Protein AF-A0A357THV0-F1 (afdb_monomer_lite)

Foldseek 3Di:
DPDQAAFEEEEEFPAAPVVQVVVQVVDPRYDDAEYEYAPPDDPVRQVVSVVSCVVSVHYYDDHLVVCCVPRVGPYYRHGDPPVCSVVRD

Sequence (89 aa):
MAETKTFRAGVFSVVKHCYLPRAVSAHPRFELVVVTDDVDQPDWVHERNQKFADEFGIPYVPDVAKAIAEYDLEIAAVSPEAERHCDLA

Secondary structure (DSSP, 8-state):
------EEEEEE--SS-THHHHHHHTSTTEEEEEEE--TTS-HHHHHHHHHHHHHHT--EES-HHHHHHHHT-SEEEE---GGGTTT--

Radius of gyration: 12.68 Å; chains: 1; bounding box: 32×24×41 Å

Structure (mmCIF, N/CA/C/O backbone):
data_AF-A0A357THV0-F1
#
_entry.id   AF-A0A357THV0-F1
#
loop_
_atom_site.group_PDB
_atom_site.id
_atom_site.type_symbol
_atom_site.label_atom_id
_atom_site.label_alt_id
_atom_site.label_comp_id
_atom_site.label_asym_id
_atom_site.label_entity_id
_atom_site.label_seq_id
_atom_site.pdbx_PDB_ins_code
_atom_site.Cartn_x
_atom_site.Cartn_y
_atom_site.Cartn_z
_atom_site.occupancy
_atom_site.B_iso_or_equiv
_atom_site.auth_seq_id
_atom_site.auth_comp_id
_atom_site.auth_asym_id
_atom_site.auth_atom_id
_atom_site.pdbx_PDB_model_num
ATOM 1 N N . MET A 1 1 ? -20.181 7.633 24.226 1.00 49.69 1 MET A N 1
ATOM 2 C CA . MET A 1 1 ? -19.935 8.125 22.854 1.00 49.69 1 MET A CA 1
ATOM 3 C C . MET A 1 1 ? -19.942 6.912 21.948 1.00 49.69 1 MET A C 1
ATOM 5 O O . MET A 1 1 ? -19.422 5.894 22.384 1.00 49.69 1 MET A O 1
ATOM 9 N N . ALA A 1 2 ? -20.594 6.962 20.785 1.00 58.59 2 ALA A N 1
ATOM 10 C CA . ALA A 1 2 ? -20.563 5.831 19.859 1.00 58.59 2 ALA A CA 1
ATOM 11 C C . ALA A 1 2 ? -19.110 5.586 19.424 1.00 58.59 2 ALA A C 1
ATOM 13 O O . ALA A 1 2 ? -18.408 6.539 19.085 1.00 58.59 2 ALA A O 1
ATOM 14 N N . GLU A 1 3 ? -18.654 4.338 19.493 1.00 68.81 3 GLU A N 1
ATOM 15 C CA . GLU A 1 3 ? -17.351 3.949 18.962 1.00 68.81 3 GLU A CA 1
ATOM 16 C C . GLU A 1 3 ? -17.328 4.267 17.465 1.00 68.81 3 GLU A C 1
ATOM 18 O O . GLU A 1 3 ? -18.228 3.877 16.715 1.00 68.81 3 GLU A O 1
ATOM 23 N N . THR A 1 4 ? -16.339 5.045 17.027 1.00 81.94 4 THR A N 1
ATOM 24 C CA . THR A 1 4 ? -16.235 5.403 15.613 1.00 81.94 4 THR A CA 1
ATOM 25 C C . THR A 1 4 ? -15.508 4.263 14.920 1.00 81.94 4 THR A C 1
ATOM 27 O O . THR A 1 4 ? -14.327 4.062 15.176 1.00 81.94 4 THR A O 1
ATOM 30 N N . LYS A 1 5 ? -16.209 3.503 14.072 1.00 90.06 5 LYS A N 1
ATOM 31 C CA . LYS A 1 5 ? -15.612 2.394 13.315 1.00 90.06 5 LYS A CA 1
ATOM 32 C C . LYS A 1 5 ? -14.389 2.870 12.513 1.00 90.06 5 LYS A C 1
ATOM 34 O O . LYS A 1 5 ? -14.500 3.851 11.764 1.00 90.06 5 LYS A O 1
ATOM 39 N N . THR A 1 6 ? -13.283 2.141 12.659 1.00 94.94 6 THR A N 1
ATOM 40 C CA . THR A 1 6 ? -12.088 2.206 11.804 1.00 94.94 6 THR A CA 1
ATOM 41 C C . THR A 1 6 ? -12.256 1.241 10.637 1.00 94.94 6 THR A C 1
ATOM 43 O O . THR A 1 6 ? -12.737 0.129 10.832 1.00 94.94 6 THR A O 1
ATOM 46 N N . PHE A 1 7 ? -11.884 1.680 9.440 1.00 96.38 7 PHE A N 1
ATOM 47 C CA . PHE A 1 7 ? -11.933 0.911 8.207 1.00 96.38 7 PHE A CA 1
ATOM 48 C C . PHE A 1 7 ? -10.536 0.451 7.809 1.00 96.38 7 PHE A C 1
ATOM 50 O O . PHE A 1 7 ? -9.605 1.261 7.743 1.00 96.38 7 PHE A O 1
ATOM 57 N N . ARG A 1 8 ? -10.411 -0.834 7.492 1.00 97.38 8 ARG A N 1
ATOM 58 C CA . ARG A 1 8 ? -9.161 -1.426 7.004 1.00 97.38 8 ARG A CA 1
ATOM 59 C C . ARG A 1 8 ? -8.994 -1.125 5.518 1.00 97.38 8 ARG A C 1
ATOM 61 O O . ARG A 1 8 ? -9.833 -1.513 4.705 1.00 97.38 8 ARG A O 1
ATOM 68 N N . ALA A 1 9 ? -7.929 -0.417 5.166 1.00 97.75 9 ALA A N 1
ATOM 69 C CA . ALA A 1 9 ? -7.667 0.049 3.814 1.00 97.75 9 ALA A CA 1
ATOM 70 C C . ALA A 1 9 ? -6.431 -0.633 3.212 1.00 97.75 9 ALA A C 1
ATOM 72 O O . ALA A 1 9 ? -5.346 -0.627 3.799 1.00 97.75 9 ALA A O 1
ATOM 73 N N . GLY A 1 10 ? -6.592 -1.194 2.016 1.00 97.88 10 GLY A N 1
ATOM 74 C CA . GLY A 1 10 ? -5.483 -1.676 1.198 1.00 97.88 10 GLY A CA 1
ATOM 75 C C . GLY A 1 10 ? -5.008 -0.597 0.233 1.00 97.88 10 GLY A C 1
ATOM 76 O O . GLY A 1 10 ? -5.810 0.170 -0.303 1.00 97.88 10 GLY A O 1
ATOM 77 N N . VAL A 1 11 ? -3.703 -0.539 -0.007 1.00 98.12 11 VAL A N 1
ATOM 78 C CA . VAL A 1 11 ? -3.093 0.360 -0.993 1.00 98.12 11 VAL A CA 1
ATOM 79 C C . VAL A 1 11 ? -2.754 -0.438 -2.244 1.00 98.12 11 VAL A C 1
ATOM 81 O O . VAL A 1 11 ? -1.883 -1.301 -2.207 1.00 98.12 11 VAL A O 1
ATOM 84 N N . PHE A 1 12 ? -3.442 -0.151 -3.344 1.00 97.19 12 PHE A N 1
ATOM 85 C CA . PHE A 1 12 ? -3.313 -0.864 -4.613 1.00 97.19 12 PHE A CA 1
ATOM 86 C C . PHE A 1 12 ? -2.435 -0.017 -5.525 1.00 97.19 12 PHE A C 1
ATOM 88 O O . PHE A 1 12 ? -2.915 0.876 -6.231 1.00 97.19 12 PHE A O 1
ATOM 95 N N . SER A 1 13 ? -1.135 -0.288 -5.449 1.00 96.75 13 SER A N 1
ATOM 96 C CA . SER A 1 13 ? -0.056 0.481 -6.060 1.00 96.75 13 SER A CA 1
ATOM 97 C C . SER A 1 13 ? 0.070 1.932 -5.575 1.00 96.75 13 SER A C 1
ATOM 99 O O . SER A 1 13 ? -0.894 2.618 -5.231 1.00 96.75 13 SER A O 1
ATO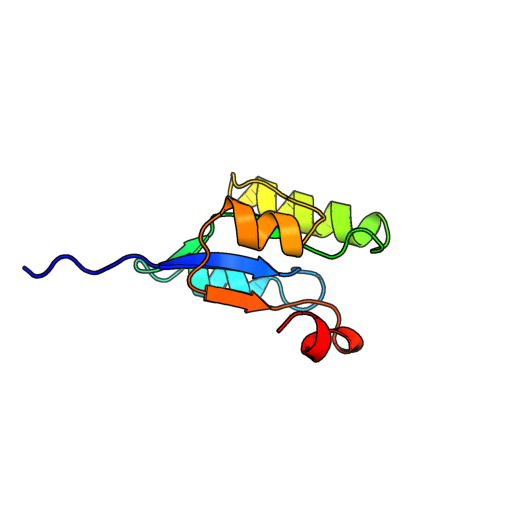M 101 N N . VAL A 1 14 ? 1.299 2.449 -5.597 1.00 96.06 14 VAL A N 1
ATOM 102 C CA . VAL A 1 14 ? 1.595 3.878 -5.384 1.00 96.06 14 VAL A CA 1
ATOM 103 C C . VAL A 1 14 ? 2.355 4.509 -6.551 1.00 96.06 14 VAL A C 1
ATOM 105 O O . VAL A 1 14 ? 2.938 5.597 -6.411 1.00 96.06 14 VAL A O 1
ATOM 108 N N . VAL A 1 15 ? 2.388 3.828 -7.701 1.00 93.62 15 VAL A N 1
ATOM 109 C CA . VAL A 1 15 ? 3.186 4.217 -8.870 1.00 93.62 15 VAL A CA 1
ATOM 110 C C . VAL A 1 15 ? 2.777 5.579 -9.414 1.00 93.62 15 VAL A C 1
ATOM 112 O O . VAL A 1 15 ? 3.637 6.429 -9.659 1.00 93.62 15 VAL A O 1
ATOM 115 N N . LYS A 1 16 ? 1.477 5.845 -9.538 1.00 91.19 16 LYS A N 1
ATOM 116 C CA . LYS A 1 16 ? 1.016 7.139 -10.043 1.00 91.19 16 LYS A CA 1
ATOM 117 C C . LYS A 1 16 ? 0.932 8.168 -8.928 1.00 91.19 16 LYS A C 1
ATOM 119 O O . LYS A 1 16 ? 1.554 9.229 -9.018 1.00 91.19 16 LYS A O 1
ATOM 124 N N . HIS A 1 17 ? 0.193 7.866 -7.860 1.00 90.88 17 HIS A N 1
ATOM 125 C CA . HIS A 1 17 ? -0.145 8.848 -6.827 1.00 90.88 17 HIS A CA 1
ATOM 126 C C . HIS A 1 17 ? -0.019 8.289 -5.412 1.00 90.88 17 HIS A C 1
ATOM 128 O O . HIS A 1 17 ? -0.986 7.880 -4.782 1.00 90.88 17 HIS A O 1
ATOM 134 N N . CYS A 1 18 ? 1.177 8.388 -4.843 1.00 91.31 18 CYS A N 1
ATOM 135 C CA . CYS A 1 18 ? 1.410 8.007 -3.452 1.00 91.31 18 CYS A CA 1
ATOM 136 C C . CYS A 1 18 ? 0.796 8.991 -2.429 1.00 91.31 18 CYS A C 1
ATOM 138 O O . CYS A 1 18 ? 0.814 8.717 -1.232 1.00 91.31 18 CYS A O 1
ATOM 140 N N . TYR A 1 19 ? 0.255 10.138 -2.859 1.00 93.19 19 TYR A N 1
ATOM 141 C CA . TYR A 1 19 ? -0.458 11.065 -1.971 1.00 93.19 19 TYR A CA 1
ATOM 142 C C . TYR A 1 19 ? -1.880 10.591 -1.637 1.00 93.19 19 TYR A C 1
ATOM 144 O O . TYR A 1 19 ? -2.396 10.963 -0.588 1.00 93.19 19 TYR A O 1
ATOM 152 N N . LEU A 1 20 ? -2.508 9.768 -2.489 1.00 94.56 20 LEU A N 1
ATOM 153 C CA . LEU A 1 20 ? -3.852 9.235 -2.250 1.00 94.56 20 LEU A CA 1
ATOM 154 C C . LEU A 1 20 ? -3.892 8.360 -0.982 1.00 94.56 20 LEU A C 1
ATOM 156 O O . LEU A 1 20 ? -4.632 8.708 -0.062 1.00 94.56 20 LEU A O 1
ATOM 160 N N . PRO A 1 21 ? -3.081 7.289 -0.853 1.00 96.06 21 PRO A N 1
ATOM 161 C CA . PRO A 1 21 ? -3.075 6.486 0.369 1.00 96.06 21 PRO A CA 1
ATOM 162 C C . PRO A 1 21 ? -2.611 7.283 1.597 1.00 96.06 21 PRO A C 1
ATOM 164 O O . PRO A 1 21 ? -3.105 7.040 2.693 1.00 96.06 21 PRO A O 1
ATOM 167 N N . ARG A 1 22 ? -1.751 8.301 1.430 1.00 96.56 22 ARG A N 1
ATOM 168 C CA . ARG A 1 22 ? -1.381 9.216 2.529 1.00 96.56 22 ARG A CA 1
ATOM 169 C C . ARG A 1 22 ? -2.553 10.072 3.009 1.00 96.56 22 ARG A C 1
ATOM 171 O O . ARG A 1 22 ? -2.688 10.317 4.204 1.00 96.56 22 ARG A O 1
ATOM 178 N N . ALA A 1 23 ? -3.405 10.532 2.096 1.00 95.56 23 ALA A N 1
ATOM 179 C CA . ALA A 1 23 ? -4.620 11.253 2.460 1.00 95.56 23 ALA A CA 1
ATOM 180 C C . ALA A 1 23 ? -5.608 10.338 3.201 1.00 95.56 23 ALA A C 1
ATOM 182 O O . ALA A 1 23 ? -6.222 10.774 4.173 1.00 95.56 23 ALA A O 1
ATOM 183 N N . VAL A 1 24 ? -5.706 9.065 2.795 1.00 95.69 24 VAL A N 1
ATOM 184 C CA . VAL A 1 24 ? -6.494 8.050 3.513 1.00 95.69 24 VAL A CA 1
ATOM 185 C C . VAL A 1 24 ? -5.957 7.863 4.935 1.00 95.69 24 VAL A C 1
ATOM 187 O O . VAL A 1 24 ? -6.718 8.021 5.887 1.00 95.69 24 VAL A O 1
ATOM 190 N N . SER A 1 25 ? -4.649 7.636 5.106 1.00 95.19 25 SER A N 1
ATOM 191 C CA . SER A 1 25 ? -4.041 7.439 6.432 1.00 95.19 25 SER A CA 1
ATOM 192 C C . SER A 1 25 ? -4.109 8.666 7.345 1.00 95.19 25 SER A C 1
ATOM 194 O O . SER A 1 25 ? -3.983 8.540 8.558 1.00 95.19 25 SER A O 1
ATOM 196 N N . ALA A 1 26 ? -4.271 9.868 6.786 1.00 96.19 26 ALA A N 1
ATOM 197 C CA . ALA A 1 26 ? -4.353 11.098 7.570 1.00 96.19 26 ALA A CA 1
ATOM 198 C C . ALA A 1 26 ? -5.664 11.219 8.367 1.00 96.19 26 ALA A C 1
ATOM 200 O O . ALA A 1 26 ? -5.741 12.021 9.299 1.00 96.19 26 ALA A O 1
ATOM 201 N N . HIS A 1 27 ? -6.700 10.450 8.017 1.00 95.44 27 HIS A N 1
ATOM 202 C CA . HIS A 1 27 ? -7.979 10.488 8.713 1.00 95.44 27 HIS A CA 1
ATOM 203 C C . HIS A 1 27 ? -8.086 9.320 9.715 1.00 95.44 27 HIS A C 1
ATOM 205 O O . HIS A 1 27 ? -7.979 8.163 9.314 1.00 95.44 27 HIS A O 1
ATOM 211 N N . PRO A 1 28 ? -8.426 9.565 10.999 1.00 93.94 28 PRO A N 1
ATOM 212 C CA . PRO A 1 28 ? -8.354 8.573 12.092 1.00 93.94 28 PRO A CA 1
ATOM 213 C C . PRO A 1 28 ? -9.345 7.400 11.993 1.00 93.94 28 PRO A C 1
ATOM 215 O O . PRO A 1 28 ? -9.441 6.588 12.904 1.00 93.94 28 PRO A O 1
ATOM 218 N N . ARG A 1 29 ? -10.122 7.333 10.910 1.00 95.44 29 ARG A N 1
ATOM 219 C CA . ARG A 1 29 ? -11.077 6.251 10.641 1.00 95.44 29 ARG A CA 1
ATOM 220 C C . ARG A 1 29 ? -10.549 5.269 9.609 1.00 95.44 29 ARG A C 1
ATOM 222 O O . ARG A 1 29 ? -11.275 4.341 9.292 1.00 95.44 29 ARG A O 1
ATOM 229 N N . PHE A 1 30 ? -9.356 5.474 9.067 1.00 96.38 30 PHE A N 1
ATOM 230 C CA . PHE A 1 30 ? -8.756 4.541 8.127 1.00 96.38 30 PHE A CA 1
ATOM 231 C C . PHE A 1 30 ? -7.422 4.070 8.669 1.00 96.38 30 PHE A C 1
ATOM 233 O O . PHE A 1 30 ? -6.615 4.857 9.160 1.00 96.38 30 PHE A O 1
ATOM 240 N N . GLU A 1 31 ? -7.207 2.776 8.545 1.00 96.50 31 GLU A N 1
ATOM 241 C CA . GLU A 1 31 ? -5.961 2.116 8.875 1.00 96.50 31 GLU A CA 1
ATOM 242 C C . GLU A 1 31 ? -5.438 1.485 7.590 1.00 96.50 31 GLU A C 1
ATOM 244 O O . GLU A 1 31 ? -6.117 0.647 6.997 1.00 96.50 31 GLU A O 1
ATOM 249 N N . LEU A 1 32 ? -4.258 1.904 7.127 1.00 97.88 32 LEU A N 1
ATOM 250 C CA . LEU A 1 32 ? -3.592 1.198 6.035 1.00 97.88 32 LEU A CA 1
ATOM 251 C C . LEU A 1 32 ? -3.043 -0.112 6.593 1.00 97.88 32 LEU A C 1
ATOM 253 O O . LEU A 1 32 ? -2.324 -0.082 7.587 1.00 97.88 32 LEU A O 1
ATOM 257 N N . VAL A 1 33 ? -3.374 -1.241 5.970 1.00 98.12 33 VAL A N 1
ATOM 258 C CA . VAL A 1 33 ? -3.008 -2.568 6.506 1.00 98.12 33 VAL A CA 1
ATOM 259 C C . VAL A 1 33 ? -2.120 -3.386 5.575 1.00 98.12 33 VAL A C 1
ATOM 261 O O . VAL A 1 33 ? -1.461 -4.316 6.030 1.00 98.12 33 VAL A O 1
ATOM 264 N N . VAL A 1 34 ? -2.092 -3.052 4.283 1.00 98.56 34 VAL A N 1
ATOM 265 C CA . VAL A 1 34 ? -1.287 -3.747 3.271 1.00 98.56 34 VAL A CA 1
ATOM 266 C C . VAL A 1 34 ? -1.075 -2.854 2.052 1.00 98.56 34 VAL A C 1
ATOM 268 O O . VAL A 1 34 ? -1.956 -2.073 1.684 1.00 98.56 34 VAL A O 1
ATOM 271 N N . VAL A 1 35 ? 0.081 -2.995 1.408 1.00 98.56 35 VAL A N 1
ATOM 272 C CA . VAL A 1 35 ? 0.323 -2.514 0.042 1.00 98.56 35 VAL A CA 1
ATOM 273 C C . VAL A 1 35 ? 0.327 -3.718 -0.892 1.00 98.56 35 VAL A C 1
ATOM 275 O O . VAL A 1 35 ? 0.878 -4.764 -0.553 1.00 98.56 35 VAL A O 1
ATOM 278 N N . THR A 1 36 ? -0.261 -3.589 -2.074 1.00 98.38 36 THR A N 1
ATOM 279 C CA . THR A 1 36 ? -0.319 -4.665 -3.064 1.00 98.38 36 THR A CA 1
ATOM 280 C C . THR A 1 36 ? -0.233 -4.136 -4.493 1.00 98.38 36 THR A C 1
ATOM 282 O O . THR A 1 36 ? -0.497 -2.960 -4.744 1.00 98.38 36 THR A O 1
ATOM 285 N N . ASP A 1 37 ? 0.208 -4.988 -5.413 1.00 96.81 37 ASP A N 1
ATOM 286 C CA . ASP A 1 37 ? 0.228 -4.759 -6.862 1.00 96.81 37 ASP A CA 1
ATOM 287 C C . ASP A 1 37 ? 0.248 -6.120 -7.575 1.00 96.81 37 ASP A C 1
ATOM 289 O O . ASP A 1 37 ? 0.378 -7.156 -6.916 1.00 96.81 37 ASP A O 1
ATOM 293 N N . ASP A 1 38 ? 0.137 -6.121 -8.901 1.00 94.31 38 ASP A N 1
ATOM 294 C CA . ASP A 1 38 ? 0.161 -7.356 -9.692 1.00 94.31 38 ASP A CA 1
ATOM 295 C C . ASP A 1 38 ? 1.551 -8.004 -9.694 1.00 94.31 38 ASP A C 1
ATOM 297 O O . ASP A 1 38 ? 2.565 -7.313 -9.797 1.00 94.31 38 ASP A O 1
ATOM 301 N N . VAL A 1 39 ? 1.581 -9.342 -9.648 1.00 94.88 39 VAL A N 1
ATOM 302 C CA . VAL A 1 39 ? 2.806 -10.171 -9.661 1.00 94.88 39 VAL A CA 1
ATOM 303 C C . VAL A 1 39 ? 3.685 -9.876 -10.880 1.00 94.88 39 VAL A C 1
ATOM 305 O O . VAL A 1 39 ? 4.906 -9.951 -10.798 1.00 94.88 39 VAL A O 1
ATOM 308 N N . ASP A 1 40 ? 3.060 -9.545 -12.010 1.00 94.25 40 ASP A N 1
ATOM 309 C CA . ASP A 1 40 ? 3.732 -9.364 -13.299 1.00 94.25 40 ASP A CA 1
ATOM 310 C C . ASP A 1 40 ? 4.282 -7.941 -13.505 1.00 94.25 40 ASP A C 1
ATOM 312 O O . ASP A 1 40 ? 4.738 -7.597 -14.601 1.00 94.25 40 ASP A O 1
ATOM 316 N N . GLN A 1 41 ? 4.221 -7.082 -12.481 1.00 93.88 41 GLN A N 1
ATOM 317 C CA . GLN A 1 41 ? 4.789 -5.744 -12.579 1.00 93.88 41 GLN A CA 1
ATOM 318 C C . GLN A 1 41 ? 6.324 -5.775 -12.656 1.00 93.88 41 GLN A C 1
ATOM 320 O O . GLN A 1 41 ? 6.977 -6.677 -12.137 1.00 93.88 41 GLN A O 1
ATOM 325 N N . PRO A 1 42 ? 6.948 -4.772 -13.295 1.00 95.31 42 PRO A N 1
ATOM 326 C CA . PRO A 1 42 ? 8.400 -4.659 -13.292 1.00 95.31 42 PRO A CA 1
ATOM 327 C C . PRO A 1 42 ? 8.972 -4.483 -11.875 1.00 95.31 42 PRO A C 1
ATOM 329 O O . PRO A 1 42 ? 8.368 -3.811 -11.039 1.00 95.31 42 PRO A O 1
ATOM 332 N N . ASP A 1 43 ? 10.205 -4.944 -11.644 1.00 96.25 43 ASP A N 1
ATOM 333 C CA . ASP A 1 43 ? 10.885 -4.852 -10.338 1.00 96.25 43 ASP A CA 1
ATOM 334 C C . ASP A 1 43 ? 10.848 -3.446 -9.716 1.00 96.25 43 ASP A C 1
ATOM 336 O O . ASP A 1 43 ? 10.622 -3.295 -8.518 1.00 96.25 43 ASP A O 1
ATOM 340 N N . TRP A 1 44 ? 10.995 -2.388 -10.521 1.00 95.50 44 TRP A N 1
ATOM 341 C CA . TRP A 1 44 ? 10.976 -1.011 -10.014 1.00 95.50 44 TRP A CA 1
ATOM 342 C C . TRP A 1 44 ? 9.617 -0.605 -9.407 1.00 95.50 44 TRP A C 1
ATOM 344 O O . TRP A 1 44 ? 9.575 0.252 -8.518 1.00 95.50 44 TRP A O 1
ATOM 354 N N . VAL A 1 45 ? 8.511 -1.210 -9.860 1.00 96.00 45 VAL A N 1
ATOM 355 C CA . VAL A 1 45 ? 7.170 -1.029 -9.281 1.00 96.00 45 VAL A CA 1
ATOM 356 C C . VAL A 1 45 ? 7.112 -1.703 -7.916 1.00 96.00 45 VAL A C 1
ATOM 358 O O . VAL A 1 45 ? 6.726 -1.065 -6.933 1.00 96.00 45 VAL A O 1
ATOM 361 N N . HIS A 1 46 ? 7.577 -2.952 -7.828 1.00 97.50 46 HIS A N 1
ATOM 362 C CA . HIS A 1 46 ? 7.679 -3.685 -6.567 1.00 97.50 46 HIS A CA 1
ATOM 363 C C . HIS A 1 46 ? 8.564 -2.948 -5.555 1.00 97.50 46 HIS A C 1
ATOM 365 O O . HIS A 1 46 ? 8.149 -2.741 -4.418 1.00 97.50 46 HIS A O 1
ATOM 371 N N . GLU A 1 47 ? 9.731 -2.447 -5.968 1.00 97.88 47 GLU A N 1
ATOM 372 C CA . GLU A 1 47 ? 10.618 -1.648 -5.117 1.00 97.88 47 GLU A CA 1
ATOM 373 C C . GLU A 1 47 ? 9.947 -0.370 -4.604 1.00 97.88 47 GLU A C 1
ATOM 375 O O . GLU A 1 47 ? 10.136 0.029 -3.453 1.00 97.88 47 GLU A O 1
ATOM 380 N N . ARG A 1 48 ? 9.178 0.311 -5.458 1.00 97.56 48 ARG A N 1
ATOM 381 C CA . ARG A 1 48 ? 8.472 1.536 -5.079 1.00 97.56 48 ARG A CA 1
ATOM 382 C C . ARG A 1 48 ? 7.355 1.253 -4.076 1.00 97.56 48 ARG A C 1
ATOM 384 O O . ARG A 1 48 ? 7.208 2.008 -3.114 1.00 97.56 48 ARG A O 1
ATOM 391 N N . ASN A 1 49 ? 6.586 0.192 -4.295 1.00 98.19 49 ASN A N 1
ATOM 392 C CA . ASN A 1 49 ? 5.530 -0.231 -3.381 1.00 98.19 49 ASN A CA 1
ATOM 393 C C . ASN A 1 49 ? 6.106 -0.719 -2.045 1.00 98.19 49 ASN A C 1
ATOM 395 O O . ASN A 1 49 ? 5.594 -0.328 -0.998 1.00 98.19 49 ASN A O 1
ATOM 399 N N . GLN A 1 50 ? 7.213 -1.468 -2.071 1.00 98.56 50 GLN A N 1
ATOM 400 C CA . GLN A 1 50 ? 7.932 -1.897 -0.871 1.00 98.56 50 GLN A CA 1
ATOM 401 C C . GLN A 1 50 ? 8.396 -0.696 -0.041 1.00 98.56 50 GLN A C 1
ATOM 403 O O . GLN A 1 50 ? 8.102 -0.636 1.146 1.00 98.56 50 GLN A O 1
ATOM 408 N N . LYS A 1 51 ? 9.024 0.314 -0.662 1.00 98.38 51 LYS A N 1
ATOM 409 C CA . LYS A 1 51 ? 9.458 1.535 0.044 1.00 98.38 51 LYS A CA 1
ATOM 410 C C . LYS A 1 51 ? 8.303 2.237 0.757 1.00 98.38 51 LYS A C 1
ATOM 412 O O . LYS A 1 51 ? 8.459 2.679 1.888 1.00 98.38 51 LYS A O 1
ATOM 417 N N . PHE A 1 52 ? 7.140 2.329 0.112 1.00 98.31 52 PHE A N 1
ATOM 418 C CA . PHE A 1 52 ? 5.958 2.907 0.749 1.00 98.31 52 PHE A CA 1
ATOM 419 C C . PHE A 1 52 ? 5.445 2.036 1.902 1.00 98.31 52 PHE A C 1
ATOM 421 O O . PHE A 1 52 ? 5.098 2.564 2.952 1.00 98.31 52 PHE A O 1
ATOM 428 N N . ALA A 1 53 ? 5.406 0.715 1.727 1.00 98.44 53 ALA A N 1
ATOM 429 C CA . ALA A 1 53 ? 4.999 -0.214 2.778 1.00 98.44 53 ALA A CA 1
ATOM 430 C C . ALA A 1 53 ? 5.910 -0.092 4.016 1.00 98.44 53 ALA A C 1
ATOM 432 O O . ALA A 1 53 ? 5.417 0.034 5.138 1.00 98.44 53 ALA A O 1
ATOM 433 N N . ASP A 1 54 ? 7.224 -0.001 3.792 1.00 98.56 54 ASP A N 1
ATOM 434 C CA . ASP A 1 54 ? 8.238 0.180 4.832 1.00 98.56 54 ASP A CA 1
ATOM 435 C C . ASP A 1 54 ? 8.060 1.507 5.590 1.00 98.56 54 ASP A C 1
ATOM 437 O O . ASP A 1 54 ? 8.152 1.527 6.817 1.00 98.56 54 ASP A O 1
ATOM 441 N N . GLU A 1 55 ? 7.752 2.612 4.893 1.00 97.81 55 GLU A N 1
ATOM 442 C CA . GLU A 1 55 ? 7.466 3.918 5.519 1.00 97.81 55 GLU A CA 1
ATOM 443 C C . GLU A 1 55 ? 6.290 3.859 6.505 1.00 97.81 55 GLU A C 1
ATOM 445 O O . GLU A 1 55 ? 6.284 4.574 7.509 1.00 97.81 55 GLU A O 1
ATOM 450 N N . PHE A 1 56 ? 5.298 3.016 6.219 1.00 96.62 56 PHE A N 1
ATOM 451 C CA . PHE A 1 56 ? 4.109 2.833 7.050 1.00 96.62 56 PHE A CA 1
ATOM 452 C C . PHE A 1 56 ? 4.230 1.663 8.034 1.00 96.62 56 PHE A C 1
ATOM 454 O O . PHE A 1 56 ? 3.344 1.485 8.868 1.00 96.62 56 PHE A O 1
ATOM 461 N N . GLY A 1 57 ? 5.313 0.881 7.971 1.00 97.94 57 GLY A N 1
ATOM 462 C CA . GLY A 1 57 ? 5.498 -0.313 8.795 1.00 97.94 57 GLY A CA 1
ATOM 463 C C . GLY A 1 57 ? 4.471 -1.416 8.514 1.00 97.94 57 GLY A C 1
ATOM 464 O O . GLY A 1 57 ? 4.116 -2.159 9.428 1.00 97.94 57 GLY A O 1
ATOM 465 N N . ILE A 1 58 ? 3.977 -1.509 7.275 1.00 98.31 58 ILE A N 1
ATOM 466 C CA . ILE A 1 58 ? 2.952 -2.473 6.841 1.00 98.31 58 ILE A CA 1
ATOM 467 C C . ILE A 1 58 ? 3.512 -3.433 5.782 1.00 98.31 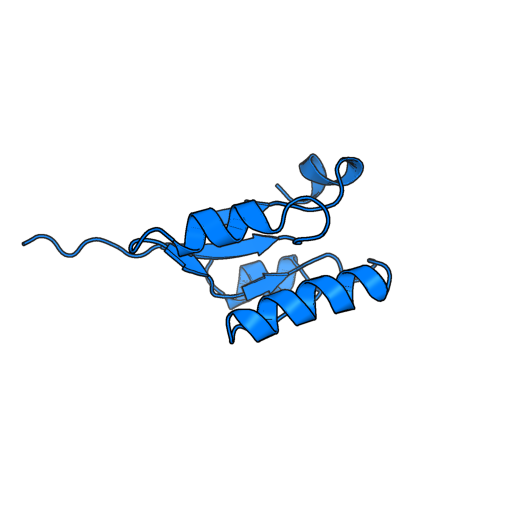58 ILE A C 1
ATOM 469 O O . ILE A 1 58 ? 4.494 -3.105 5.119 1.00 98.31 58 ILE A O 1
ATOM 473 N N . PRO A 1 59 ? 2.928 -4.630 5.604 1.00 98.31 59 PRO A N 1
ATOM 474 C CA . PRO A 1 59 ? 3.413 -5.587 4.616 1.00 98.31 59 PRO A CA 1
ATOM 475 C C . PRO A 1 59 ? 3.164 -5.132 3.173 1.00 98.31 59 PRO A C 1
ATOM 477 O O . PRO A 1 59 ? 2.141 -4.519 2.855 1.00 98.31 59 PRO A O 1
ATOM 480 N N . TYR A 1 60 ? 4.084 -5.525 2.291 1.00 98.38 60 TYR A N 1
ATOM 481 C CA . TYR A 1 60 ? 3.884 -5.526 0.847 1.00 98.38 60 TYR A CA 1
ATOM 482 C C . TYR A 1 60 ? 3.600 -6.952 0.356 1.00 98.38 60 TYR A C 1
ATOM 484 O O . TYR A 1 60 ? 4.375 -7.871 0.624 1.00 98.38 60 TYR A O 1
ATOM 492 N N . VAL A 1 61 ? 2.489 -7.138 -0.359 1.00 98.19 61 VAL A N 1
ATOM 493 C CA . VAL A 1 61 ? 2.083 -8.418 -0.955 1.00 98.19 61 VAL A CA 1
ATOM 494 C C . VAL A 1 61 ? 1.936 -8.221 -2.466 1.00 98.19 61 VAL A C 1
ATOM 496 O O . VAL A 1 61 ? 0.950 -7.617 -2.889 1.00 98.19 61 VAL A O 1
ATOM 499 N N . PRO A 1 62 ? 2.869 -8.714 -3.301 1.00 95.56 62 PRO A N 1
ATOM 500 C CA . PRO A 1 62 ? 2.832 -8.538 -4.756 1.00 95.56 62 PRO A CA 1
ATOM 501 C C . PRO A 1 62 ? 1.843 -9.509 -5.428 1.00 95.56 62 PRO A C 1
ATOM 503 O O . PRO A 1 62 ? 2.180 -10.150 -6.410 1.00 95.56 62 PRO A O 1
ATOM 506 N N . ASP A 1 63 ? 0.660 -9.685 -4.839 1.00 96.81 63 ASP A N 1
ATOM 507 C CA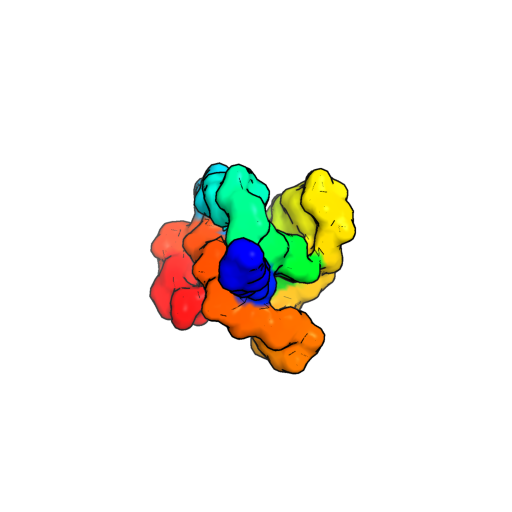 . ASP A 1 63 ? -0.460 -10.470 -5.359 1.00 96.81 63 ASP A CA 1
ATOM 508 C C . ASP A 1 63 ? -1.758 -9.874 -4.795 1.00 96.81 63 ASP A C 1
ATOM 510 O O . ASP A 1 63 ? -2.060 -10.008 -3.602 1.00 96.81 63 ASP A O 1
ATOM 514 N N . VAL A 1 64 ? -2.509 -9.194 -5.661 1.00 95.31 64 VAL A N 1
ATOM 515 C CA . VAL A 1 64 ? -3.746 -8.490 -5.300 1.00 95.31 64 VAL A CA 1
ATOM 516 C C . VAL A 1 64 ? -4.806 -9.449 -4.767 1.00 95.31 64 VAL A C 1
ATOM 518 O O . VAL A 1 64 ? -5.445 -9.167 -3.750 1.00 95.31 64 VAL A O 1
ATOM 521 N N . ALA A 1 65 ? -4.983 -10.603 -5.412 1.00 94.50 65 ALA A N 1
ATOM 522 C CA . ALA A 1 65 ? -5.995 -11.576 -5.015 1.00 94.50 65 ALA A CA 1
ATOM 523 C C . ALA A 1 65 ? -5.683 -12.148 -3.627 1.00 94.50 65 ALA A C 1
ATOM 525 O O . ALA A 1 65 ? -6.572 -12.251 -2.776 1.00 94.50 65 ALA A O 1
ATOM 526 N N . LYS A 1 66 ? -4.406 -12.450 -3.372 1.00 96.31 66 LYS A N 1
ATOM 527 C CA . LYS A 1 66 ? -3.939 -12.882 -2.054 1.00 96.31 66 LYS A CA 1
ATOM 528 C C . LYS A 1 66 ? -4.140 -11.798 -0.994 1.00 96.31 66 LYS A C 1
ATOM 530 O O . LYS A 1 66 ? -4.644 -12.097 0.087 1.00 96.31 66 LYS A O 1
ATOM 535 N N . ALA A 1 67 ? -3.798 -10.546 -1.296 1.00 96.69 67 ALA A N 1
ATOM 536 C CA . ALA A 1 67 ? -3.966 -9.434 -0.363 1.00 96.69 67 ALA A CA 1
ATOM 537 C C . ALA A 1 67 ? -5.441 -9.225 0.028 1.00 96.69 67 ALA A C 1
ATOM 539 O O . ALA A 1 67 ? -5.748 -9.071 1.209 1.00 96.69 67 ALA A O 1
ATOM 540 N N . ILE A 1 68 ? -6.367 -9.286 -0.933 1.00 94.69 68 ILE A N 1
ATOM 541 C CA . ILE A 1 68 ? -7.809 -9.184 -0.658 1.00 94.69 68 ILE A CA 1
ATOM 542 C C . ILE A 1 68 ? -8.281 -10.341 0.234 1.00 94.69 68 ILE A C 1
ATOM 544 O O . ILE A 1 68 ? -9.020 -10.112 1.191 1.00 94.69 68 ILE A O 1
ATOM 548 N N . ALA A 1 69 ? -7.841 -11.569 -0.054 1.00 95.38 69 ALA A N 1
ATOM 549 C CA . ALA A 1 69 ? -8.260 -12.756 0.686 1.00 95.38 69 ALA A CA 1
ATOM 550 C C . ALA A 1 69 ? -7.733 -12.800 2.133 1.00 95.38 69 ALA A C 1
ATOM 552 O O . ALA A 1 69 ? -8.421 -13.313 3.014 1.00 95.38 69 ALA A O 1
ATOM 553 N N . GLU A 1 70 ? -6.525 -12.287 2.388 1.00 96.19 70 GLU A N 1
ATOM 554 C CA . GLU A 1 70 ? -5.853 -12.421 3.690 1.00 96.19 70 GLU A CA 1
ATOM 555 C C . GLU A 1 70 ? -6.075 -11.233 4.640 1.00 96.19 70 GLU A C 1
ATOM 557 O O . GLU A 1 70 ? -5.963 -11.405 5.855 1.00 96.19 70 GLU A O 1
ATOM 562 N N . TYR A 1 71 ? -6.382 -10.034 4.127 1.00 95.19 71 TYR A N 1
ATOM 563 C CA . TYR A 1 71 ? -6.347 -8.804 4.937 1.00 95.19 71 TYR A CA 1
ATOM 564 C C . TYR A 1 71 ? -7.713 -8.228 5.327 1.00 95.19 71 TYR A C 1
ATOM 566 O O . TYR A 1 71 ? -7.732 -7.268 6.107 1.00 95.19 71 TYR A O 1
ATOM 574 N N . ASP A 1 72 ? -8.818 -8.816 4.853 1.00 92.75 72 ASP A N 1
ATOM 575 C CA . ASP A 1 72 ? -10.198 -8.381 5.139 1.00 92.75 72 ASP A CA 1
ATOM 576 C C . ASP A 1 72 ? -10.374 -6.868 4.907 1.00 92.75 72 ASP A C 1
ATOM 578 O O . ASP A 1 72 ? -10.582 -6.073 5.827 1.00 92.75 72 ASP A O 1
ATOM 582 N N . LEU A 1 73 ? -10.134 -6.453 3.660 1.00 95.25 73 LEU A N 1
ATOM 583 C CA . LEU A 1 73 ? -10.121 -5.048 3.260 1.00 95.25 73 LEU A CA 1
ATOM 584 C C . LEU A 1 73 ? -11.545 -4.515 3.091 1.00 95.25 73 LEU A C 1
ATOM 586 O O . LEU A 1 73 ? -12.367 -5.107 2.398 1.00 95.25 73 LEU A O 1
ATOM 590 N N . GLU A 1 74 ? -11.810 -3.340 3.653 1.00 95.56 74 GLU A N 1
ATOM 591 C CA . GLU A 1 74 ? -13.095 -2.647 3.507 1.00 95.56 74 GLU A CA 1
ATOM 592 C C . GLU A 1 74 ? -13.029 -1.533 2.461 1.00 95.56 74 GLU A C 1
ATOM 594 O O . GLU A 1 74 ? -14.056 -1.112 1.926 1.00 95.56 74 GLU A O 1
ATOM 599 N N . ILE A 1 75 ? -11.821 -1.026 2.198 1.00 94.75 75 ILE A N 1
ATOM 600 C CA . ILE A 1 75 ? -11.547 0.053 1.250 1.00 94.75 75 ILE A CA 1
ATOM 601 C C . ILE A 1 75 ? -10.260 -0.248 0.481 1.00 94.75 75 ILE A C 1
ATOM 603 O O . ILE A 1 75 ? -9.288 -0.747 1.048 1.00 94.75 75 ILE A O 1
ATOM 607 N N . ALA A 1 76 ? -10.235 0.129 -0.796 1.00 95.44 76 ALA A N 1
ATOM 608 C CA . ALA A 1 76 ? -9.036 0.144 -1.623 1.00 95.44 76 ALA A CA 1
ATOM 609 C C . ALA A 1 76 ? -8.679 1.584 -2.024 1.00 95.44 76 ALA A C 1
ATOM 611 O O . ALA A 1 76 ? -9.510 2.333 -2.540 1.00 95.44 76 ALA A O 1
ATOM 612 N N . ALA A 1 77 ? -7.428 1.976 -1.790 1.00 95.12 77 ALA A N 1
ATOM 613 C CA . ALA A 1 77 ? -6.835 3.181 -2.351 1.00 95.12 77 ALA A CA 1
ATOM 614 C C . ALA A 1 77 ? -6.053 2.792 -3.612 1.00 95.12 77 ALA A C 1
ATOM 616 O O . ALA A 1 77 ? -4.929 2.302 -3.517 1.00 95.12 77 ALA A O 1
ATOM 617 N N . VAL A 1 78 ? -6.659 2.996 -4.782 1.00 94.44 78 VAL A N 1
ATOM 618 C CA . VAL A 1 78 ? -6.127 2.544 -6.077 1.00 94.44 78 VAL A CA 1
ATOM 619 C C . VAL A 1 78 ? -5.331 3.672 -6.733 1.00 94.44 78 VAL A C 1
ATOM 621 O O . VAL A 1 78 ? -5.865 4.735 -7.058 1.00 94.44 78 VAL A O 1
ATOM 624 N N . SER A 1 79 ? -4.016 3.498 -6.867 1.00 90.81 79 SER A N 1
ATOM 625 C CA . SER A 1 79 ? -3.114 4.488 -7.481 1.00 90.81 79 SER A CA 1
ATOM 626 C C . SER A 1 79 ? -2.003 3.890 -8.367 1.00 90.81 79 SER A C 1
ATOM 628 O O . SER A 1 79 ? -0.846 4.330 -8.271 1.00 90.81 79 SER A O 1
ATOM 630 N N . PRO A 1 80 ? -2.341 2.961 -9.283 1.00 87.06 80 PRO A N 1
ATOM 631 C CA . PRO A 1 80 ? -1.405 2.409 -10.260 1.00 87.06 80 PRO A CA 1
ATOM 632 C C . PRO A 1 80 ? -1.138 3.384 -11.400 1.00 87.06 80 PRO A C 1
ATOM 634 O O . PRO A 1 80 ? -1.703 4.482 -11.433 1.00 87.06 80 PRO A O 1
ATOM 637 N N . GLU A 1 81 ? -0.317 2.961 -12.360 1.00 84.56 81 GLU A N 1
ATOM 638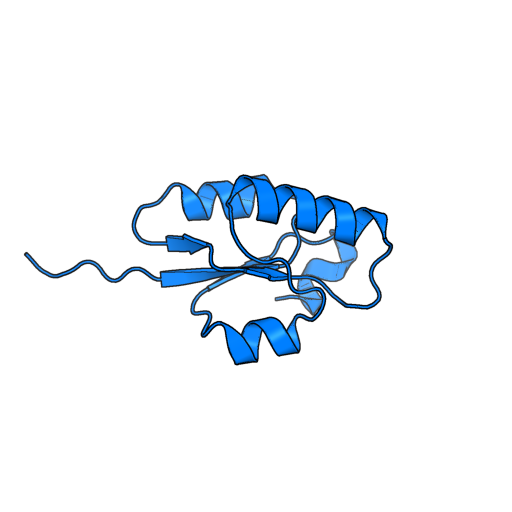 C CA . GLU A 1 81 ? -0.176 3.600 -13.668 1.00 84.56 81 GLU A CA 1
ATOM 639 C C . GLU A 1 81 ? -1.536 4.001 -14.262 1.00 84.56 81 GLU A C 1
ATOM 641 O O . GLU A 1 81 ? -2.572 3.377 -14.017 1.00 84.56 81 GLU A O 1
ATOM 646 N N . ALA A 1 82 ? -1.551 5.084 -15.043 1.00 76.44 82 ALA A N 1
ATOM 647 C CA . ALA A 1 82 ? -2.802 5.660 -15.531 1.00 76.44 82 ALA A CA 1
ATOM 648 C C . ALA A 1 82 ? -3.600 4.681 -16.405 1.00 76.44 82 ALA A C 1
ATOM 650 O O . ALA A 1 82 ? -4.826 4.719 -16.387 1.00 76.44 82 ALA A O 1
ATOM 651 N N . GLU A 1 83 ? -2.896 3.811 -17.118 1.00 79.69 83 GLU A N 1
ATOM 652 C CA . GLU A 1 83 ? -3.412 2.812 -18.043 1.00 79.69 83 GLU A CA 1
ATOM 653 C C . GLU A 1 83 ? -4.107 1.642 -17.330 1.00 79.69 83 GLU A C 1
ATOM 655 O O . GLU A 1 83 ? -4.987 1.026 -17.919 1.00 79.69 83 GLU A O 1
ATOM 660 N N . ARG A 1 84 ? -3.755 1.365 -16.066 1.00 77.38 84 ARG A N 1
ATOM 661 C CA . ARG A 1 84 ? -4.222 0.196 -15.292 1.00 77.38 84 ARG A CA 1
ATOM 662 C C . ARG A 1 84 ? -5.313 0.514 -14.275 1.00 77.38 84 ARG A C 1
ATOM 664 O O . ARG A 1 84 ? -5.771 -0.369 -13.559 1.00 77.38 84 ARG A O 1
ATOM 671 N N . HIS A 1 85 ? -5.729 1.775 -14.169 1.00 67.56 85 HIS A N 1
ATOM 672 C CA . HIS A 1 85 ? -6.630 2.203 -13.096 1.00 67.56 85 HIS A CA 1
ATOM 673 C C . HIS A 1 85 ? -7.967 1.440 -13.091 1.00 67.56 85 HIS A C 1
ATOM 675 O O . HIS A 1 85 ? -8.524 1.223 -12.024 1.00 67.56 85 HIS A O 1
ATOM 681 N N . CYS A 1 86 ? -8.468 1.020 -14.259 1.00 68.50 86 CYS A N 1
ATOM 682 C CA . CYS A 1 86 ? -9.706 0.243 -14.360 1.00 68.50 86 CYS A CA 1
ATOM 683 C C . CYS A 1 86 ? -9.536 -1.232 -1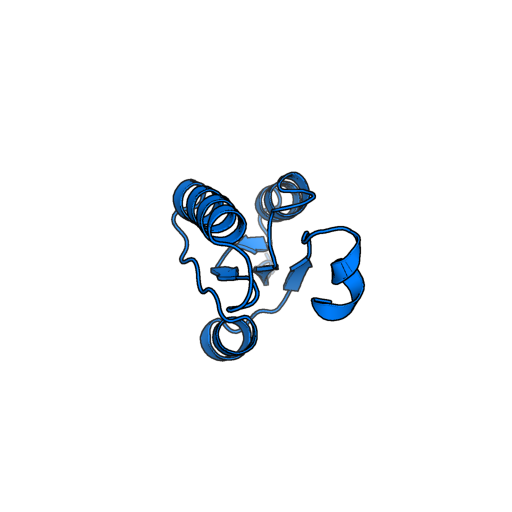3.972 1.00 68.50 86 CYS A C 1
ATOM 685 O O . CYS A 1 86 ? -10.505 -1.835 -13.528 1.00 68.50 86 CYS A O 1
ATOM 687 N N . ASP A 1 87 ? -8.341 -1.801 -14.142 1.00 70.94 87 ASP A N 1
ATOM 688 C CA . ASP A 1 87 ? -8.090 -3.231 -13.915 1.00 70.94 87 ASP A CA 1
ATOM 689 C C . ASP A 1 87 ? -7.841 -3.551 -12.430 1.00 70.94 87 ASP A C 1
ATOM 691 O 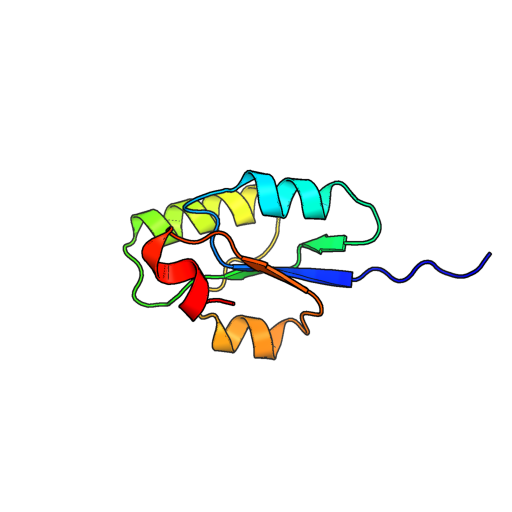O . ASP A 1 87 ? -8.000 -4.692 -12.007 1.00 70.94 87 ASP A O 1
ATOM 695 N N . LEU A 1 88 ? -7.472 -2.538 -11.636 1.00 65.62 88 LEU A N 1
ATOM 696 C CA . LEU A 1 88 ? -7.186 -2.644 -10.199 1.00 65.62 88 LEU A CA 1
ATOM 697 C C . LEU A 1 88 ? -8.301 -2.099 -9.284 1.00 65.62 88 LEU A C 1
ATOM 699 O O . LEU A 1 88 ? -8.110 -2.068 -8.066 1.00 65.62 88 LEU A O 1
ATOM 703 N N . ALA A 1 89 ? -9.408 -1.612 -9.856 1.00 59.47 89 ALA A N 1
ATOM 704 C CA . ALA A 1 89 ? -10.531 -0.997 -9.136 1.00 59.47 89 ALA A CA 1
ATOM 705 C C . ALA A 1 89 ? -11.653 -1.983 -8.781 1.00 59.47 89 ALA A C 1
ATOM 707 O O . ALA A 1 89 ? -11.860 -2.960 -9.533 1.00 59.47 89 ALA A O 1
#

pLDDT: mean 92.08, std 10.1, range [49.69, 98.56]